Protein AF-A0A060BRZ3-F1 (afdb_monomer_lite)

Radius of gyration: 14.27 Å; chains: 1; bounding box: 32×28×35 Å

Sequence (85 aa):
MEKDGFRWWKDRVRNASNIYDVLRIDHFRGMADYWAIPFPSKDATPGHWEIGPGTKLVDAIKEAAKDMQIVAEDLGALDDSVYRL

Structure (mmCIF, N/CA/C/O backbone):
data_AF-A0A060BRZ3-F1
#
_entry.id   AF-A0A060BRZ3-F1
#
loop_
_atom_site.group_PDB
_atom_site.id
_atom_site.type_symbol
_atom_site.label_atom_id
_atom_site.label_alt_id
_atom_site.label_comp_id
_atom_site.label_asym_id
_atom_site.label_entity_id
_atom_site.label_seq_id
_atom_site.pdbx_PDB_ins_code
_atom_site.Cartn_x
_atom_site.Cartn_y
_atom_site.Cartn_z
_atom_site.occupancy
_atom_site.B_iso_or_equiv
_atom_site.auth_seq_id
_atom_site.auth_comp_id
_atom_site.auth_asym_id
_atom_site.auth_atom_id
_atom_site.pdbx_PDB_model_num
ATOM 1 N N . MET A 1 1 ? 11.241 1.068 5.756 1.00 93.88 1 MET A N 1
ATOM 2 C CA . MET A 1 1 ? 9.931 1.247 6.411 1.00 93.88 1 MET A CA 1
ATOM 3 C C . MET A 1 1 ? 9.635 0.141 7.416 1.00 93.88 1 MET A C 1
ATOM 5 O O . MET A 1 1 ? 9.114 0.438 8.475 1.00 93.88 1 MET A O 1
ATOM 9 N N . GLU A 1 2 ? 9.978 -1.126 7.158 1.00 96.62 2 GLU A N 1
ATOM 10 C CA . GLU A 1 2 ? 9.737 -2.169 8.175 1.00 96.62 2 GLU A CA 1
ATOM 11 C C . GLU A 1 2 ? 10.528 -1.924 9.478 1.00 96.62 2 GLU A C 1
ATOM 13 O O . GLU A 1 2 ? 9.971 -2.021 10.566 1.00 96.62 2 GLU A O 1
ATOM 18 N N . LYS A 1 3 ? 11.800 -1.505 9.375 1.00 97.75 3 LYS A N 1
ATOM 19 C CA . LYS A 1 3 ? 12.677 -1.227 10.533 1.00 97.75 3 LYS A CA 1
ATOM 20 C C . LYS A 1 3 ? 12.123 -0.185 11.510 1.00 97.75 3 LYS A C 1
ATOM 22 O O . LYS A 1 3 ? 12.468 -0.222 12.684 1.00 97.75 3 LYS A O 1
ATOM 27 N N . ASP A 1 4 ? 11.309 0.751 11.029 1.00 97.94 4 ASP A N 1
ATOM 28 C CA . ASP A 1 4 ? 10.662 1.777 11.845 1.00 97.94 4 ASP A CA 1
ATOM 29 C C . ASP A 1 4 ? 9.150 1.549 11.988 1.00 97.94 4 ASP A C 1
ATOM 31 O O . ASP A 1 4 ? 8.394 2.488 12.238 1.00 97.94 4 ASP A O 1
ATOM 35 N N . GLY A 1 5 ? 8.707 0.295 11.829 1.00 97.75 5 GLY A N 1
ATOM 36 C CA . GLY A 1 5 ? 7.330 -0.129 12.077 1.00 97.75 5 GLY A CA 1
ATOM 37 C C . GLY A 1 5 ? 6.314 0.518 11.141 1.00 97.75 5 GLY A C 1
ATOM 38 O O . GLY A 1 5 ? 5.188 0.782 11.553 1.00 97.75 5 GLY A O 1
ATOM 39 N N . PHE A 1 6 ? 6.719 0.830 9.907 1.00 98.56 6 PHE A N 1
ATOM 40 C CA . PHE A 1 6 ? 5.903 1.501 8.893 1.00 98.56 6 PHE A CA 1
ATOM 41 C C . PHE A 1 6 ? 5.324 2.850 9.354 1.00 98.56 6 PHE A C 1
ATOM 43 O O . PHE A 1 6 ? 4.246 3.236 8.905 1.00 98.56 6 PHE A O 1
ATOM 50 N N . ARG A 1 7 ? 6.039 3.591 10.218 1.00 98.44 7 ARG A N 1
ATOM 51 C CA . ARG A 1 7 ? 5.581 4.865 10.815 1.00 98.44 7 ARG A CA 1
ATOM 52 C C . ARG A 1 7 ? 4.912 5.803 9.807 1.00 98.44 7 ARG A C 1
ATOM 54 O O . ARG A 1 7 ? 3.794 6.243 10.037 1.00 98.44 7 ARG A O 1
ATOM 61 N N . TRP A 1 8 ? 5.554 6.032 8.661 1.00 98.56 8 TRP A N 1
ATOM 62 C CA . TRP A 1 8 ? 5.018 6.908 7.614 1.00 98.56 8 TRP A CA 1
ATOM 63 C C . TRP A 1 8 ? 3.632 6.471 7.108 1.00 98.56 8 TRP A C 1
ATOM 65 O O . TRP A 1 8 ? 2.739 7.300 6.952 1.00 98.56 8 TRP A O 1
ATOM 75 N N . TRP A 1 9 ? 3.428 5.169 6.891 1.00 98.38 9 TRP A N 1
ATOM 76 C CA . TRP A 1 9 ? 2.139 4.636 6.446 1.00 98.38 9 TRP A CA 1
ATOM 77 C C . TRP A 1 9 ? 1.073 4.752 7.530 1.00 98.38 9 TRP A C 1
ATOM 79 O O . TRP A 1 9 ? -0.044 5.171 7.233 1.00 98.38 9 TRP A O 1
ATOM 89 N N . LYS A 1 10 ? 1.426 4.452 8.786 1.00 98.06 10 LYS A N 1
ATOM 90 C CA . LYS A 1 10 ? 0.506 4.615 9.918 1.00 98.06 10 LYS A CA 1
ATOM 91 C C . LYS A 1 10 ? 0.038 6.063 10.048 1.00 98.06 10 LYS A C 1
ATOM 93 O O . LYS A 1 10 ? -1.153 6.310 10.209 1.00 98.06 10 LYS A O 1
ATOM 98 N N . ASP A 1 11 ? 0.952 7.020 9.928 1.00 98.19 11 ASP A N 1
ATOM 99 C CA . ASP A 1 11 ? 0.626 8.443 10.045 1.00 98.19 11 ASP A CA 1
ATOM 100 C C . ASP A 1 11 ? -0.229 8.932 8.868 1.00 98.19 11 ASP A C 1
ATOM 102 O O . ASP A 1 11 ? -1.192 9.673 9.068 1.00 98.19 11 ASP A O 1
ATOM 106 N N . ARG A 1 12 ? 0.040 8.445 7.648 1.00 97.94 12 ARG A N 1
ATOM 107 C CA . ARG A 1 12 ? -0.794 8.728 6.471 1.00 97.94 12 ARG A CA 1
ATOM 108 C C . ARG A 1 12 ? -2.234 8.244 6.656 1.00 97.94 12 ARG A C 1
ATOM 110 O O . ARG A 1 12 ? -3.166 8.984 6.347 1.00 97.94 12 ARG A O 1
ATOM 117 N N . VAL A 1 13 ? -2.414 7.027 7.167 1.00 97.75 13 VAL A N 1
ATOM 118 C CA . VAL A 1 13 ? -3.736 6.424 7.400 1.00 97.75 13 VAL A CA 1
ATOM 119 C C . VAL A 1 13 ? -4.484 7.150 8.518 1.00 97.75 13 VAL A C 1
ATOM 121 O O . VAL A 1 13 ? -5.644 7.500 8.328 1.00 97.75 13 VAL A O 1
ATOM 124 N N . ARG A 1 14 ? -3.814 7.470 9.633 1.00 96.50 14 ARG A N 1
ATOM 125 C CA . ARG A 1 14 ? -4.400 8.265 10.732 1.00 96.50 14 ARG A CA 1
ATOM 126 C C . ARG A 1 14 ? -4.854 9.646 10.278 1.00 96.50 14 ARG A C 1
ATOM 128 O O . ARG A 1 14 ? -5.854 10.164 10.758 1.00 96.50 14 ARG A O 1
ATOM 135 N N . ASN A 1 15 ? -4.110 10.267 9.367 1.00 96.44 15 ASN A N 1
ATOM 136 C CA . ASN A 1 15 ? -4.532 11.544 8.813 1.00 96.44 15 ASN A CA 1
ATOM 137 C C . ASN A 1 15 ? -5.763 11.384 7.909 1.00 96.44 15 ASN A C 1
ATOM 139 O O . ASN A 1 15 ? -6.670 12.207 7.972 1.00 96.44 15 ASN A O 1
ATOM 143 N N . ALA A 1 16 ? -5.821 10.319 7.102 1.00 96.62 16 ALA A N 1
ATOM 144 C CA . ALA A 1 16 ? -6.984 10.023 6.267 1.00 96.62 16 ALA A CA 1
ATOM 145 C C . ALA A 1 16 ? -8.248 9.751 7.105 1.00 96.62 16 ALA A C 1
ATOM 147 O O . ALA A 1 16 ? -9.309 10.269 6.765 1.00 96.62 16 ALA A O 1
ATOM 148 N N . SER A 1 17 ? -8.127 9.045 8.236 1.00 94.31 17 SER A N 1
ATOM 149 C CA . SER A 1 17 ? -9.260 8.759 9.131 1.00 94.31 17 SER A CA 1
ATOM 150 C C . SER A 1 17 ? -9.853 9.993 9.814 1.00 94.31 17 SER A C 1
ATOM 152 O O . SER A 1 17 ? -10.935 9.912 10.378 1.00 94.31 17 SER A O 1
ATOM 154 N N . ASN A 1 18 ? -9.173 11.144 9.775 1.00 93.44 18 ASN A N 1
ATOM 155 C CA . ASN A 1 18 ? -9.734 12.406 10.271 1.00 93.44 18 ASN A CA 1
ATOM 156 C C . ASN A 1 18 ? -10.650 13.098 9.245 1.00 93.44 18 ASN A C 1
ATOM 158 O O . ASN A 1 18 ? -11.266 14.110 9.571 1.00 93.44 18 ASN A O 1
ATOM 162 N N . ILE A 1 19 ? -10.676 12.615 7.999 1.00 95.06 19 ILE A N 1
ATOM 163 C CA . ILE A 1 19 ? -11.340 13.275 6.864 1.00 95.06 19 ILE A CA 1
ATOM 164 C C . ILE A 1 19 ? -12.370 12.344 6.213 1.00 95.06 19 ILE A C 1
ATOM 166 O O . ILE A 1 19 ? -13.377 12.822 5.694 1.00 95.06 19 ILE A O 1
ATOM 170 N N . TYR A 1 20 ? -12.127 11.032 6.233 1.00 95.88 20 TYR A N 1
ATOM 171 C CA . TYR A 1 20 ? -12.927 10.044 5.515 1.00 95.88 20 TYR A CA 1
ATOM 172 C C . TYR A 1 20 ? -13.370 8.900 6.429 1.00 95.88 20 TYR A C 1
ATOM 174 O O . TYR A 1 20 ? -12.584 8.406 7.234 1.00 95.88 20 TYR A O 1
ATOM 182 N N . ASP A 1 21 ? -14.597 8.422 6.223 1.00 94.75 21 ASP A N 1
ATOM 183 C CA . ASP A 1 21 ? -15.122 7.213 6.878 1.00 94.75 21 ASP A CA 1
ATOM 184 C C . ASP A 1 21 ? -14.589 5.921 6.234 1.00 94.75 21 ASP A C 1
ATOM 186 O O . ASP A 1 21 ? -14.503 4.866 6.869 1.00 94.75 21 ASP A O 1
ATOM 190 N N . VAL A 1 22 ? -14.228 6.005 4.949 1.00 97.06 22 VAL A N 1
ATOM 191 C CA . VAL A 1 22 ? -13.757 4.883 4.136 1.00 97.06 22 VAL A CA 1
ATOM 192 C C . VAL A 1 22 ? -12.518 5.299 3.351 1.00 97.06 22 VAL A C 1
ATOM 194 O O . VAL A 1 22 ? -12.517 6.317 2.657 1.00 97.06 22 VAL A O 1
ATOM 197 N N . LEU A 1 23 ? -11.474 4.475 3.408 1.00 96.88 23 LEU A N 1
ATOM 198 C CA . LEU A 1 23 ? -10.243 4.640 2.648 1.00 96.88 23 LEU A CA 1
ATOM 199 C C . LEU A 1 23 ? -10.135 3.561 1.570 1.00 96.88 23 LEU A C 1
ATOM 201 O O . LEU A 1 23 ? -9.812 2.408 1.853 1.00 96.88 23 LEU A O 1
ATOM 205 N N . ARG A 1 24 ? -10.330 3.950 0.308 1.00 98.00 24 ARG A N 1
ATOM 206 C CA . ARG A 1 24 ? -9.898 3.127 -0.827 1.00 98.00 24 ARG A CA 1
ATOM 207 C C . ARG A 1 24 ? -8.401 3.318 -1.049 1.00 98.00 24 ARG A C 1
ATOM 209 O O . ARG A 1 24 ? -7.953 4.448 -1.242 1.00 98.00 24 ARG A O 1
ATOM 216 N N . ILE A 1 25 ? -7.638 2.229 -1.051 1.00 97.81 25 ILE A N 1
ATOM 217 C CA . ILE A 1 25 ? -6.210 2.258 -1.379 1.00 97.81 25 ILE A CA 1
ATOM 218 C C . ILE A 1 25 ? -6.049 1.885 -2.845 1.00 97.81 25 ILE A C 1
ATOM 220 O O . ILE A 1 25 ? -6.293 0.745 -3.229 1.00 97.81 25 ILE A O 1
ATOM 224 N N . ASP A 1 26 ? -5.657 2.877 -3.636 1.00 98.12 26 ASP A N 1
ATOM 225 C CA . ASP A 1 26 ? -5.350 2.725 -5.054 1.00 98.12 26 ASP A CA 1
ATOM 226 C C . ASP A 1 26 ? -4.149 1.797 -5.274 1.00 98.12 26 ASP A C 1
ATOM 228 O O . ASP A 1 26 ? -3.185 1.835 -4.502 1.00 98.12 26 ASP A O 1
ATOM 232 N N . HIS A 1 27 ? -4.222 0.979 -6.323 1.00 97.19 27 HIS A N 1
ATOM 233 C CA . HIS A 1 27 ? -3.197 0.021 -6.711 1.00 97.19 27 HIS A CA 1
ATOM 234 C C . HIS A 1 27 ? -2.749 -0.885 -5.554 1.00 97.19 27 HIS A C 1
ATOM 236 O O . HIS A 1 27 ? -1.553 -1.071 -5.3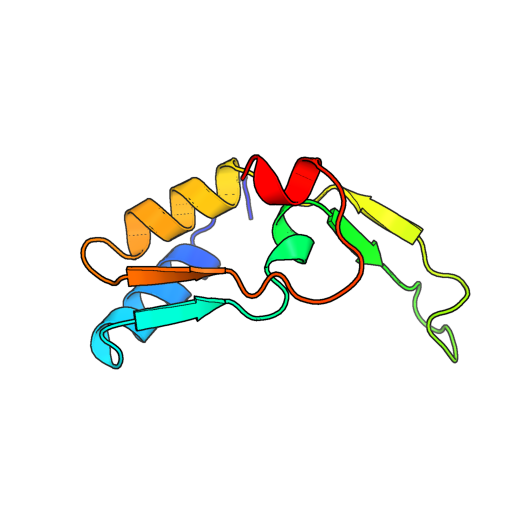01 1.00 97.19 27 HIS A O 1
ATOM 242 N N . PHE A 1 28 ? -3.724 -1.459 -4.836 1.00 97.56 28 PHE A N 1
ATOM 243 C CA . PHE A 1 28 ? -3.491 -2.235 -3.611 1.00 97.56 28 PHE A CA 1
ATOM 244 C C . PHE A 1 28 ? -2.502 -3.390 -3.825 1.00 97.56 28 PHE A C 1
ATOM 246 O O . PHE A 1 28 ? -1.702 -3.708 -2.943 1.00 97.56 28 PHE A O 1
ATOM 253 N N . ARG A 1 29 ? -2.486 -3.953 -5.037 1.00 96.38 29 ARG A N 1
ATOM 254 C CA . ARG A 1 29 ? -1.595 -5.042 -5.451 1.00 96.38 29 ARG A CA 1
ATOM 255 C C . ARG A 1 29 ? -0.109 -4.752 -5.232 1.00 96.38 29 ARG A C 1
ATOM 257 O O . ARG A 1 29 ? 0.638 -5.672 -4.923 1.00 96.38 29 ARG A O 1
ATOM 264 N N . GLY A 1 30 ? 0.293 -3.476 -5.257 1.00 96.94 30 GLY A N 1
ATOM 265 C CA . GLY A 1 30 ? 1.658 -3.036 -4.947 1.00 96.94 30 GLY A CA 1
ATOM 266 C C . GLY A 1 30 ? 2.141 -3.403 -3.538 1.0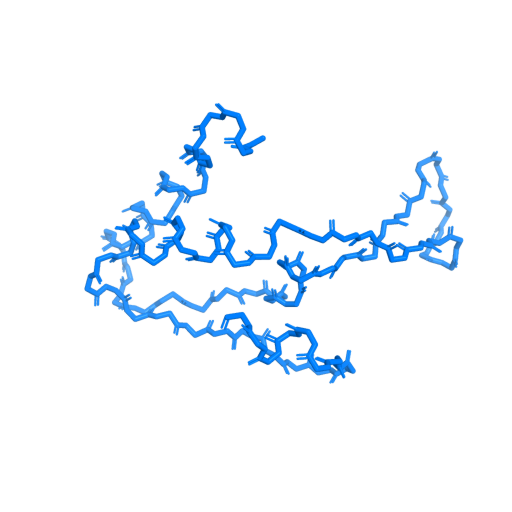0 96.94 30 GLY A C 1
ATOM 267 O O . GLY A 1 30 ? 3.345 -3.395 -3.279 1.00 96.94 30 GLY A O 1
ATOM 268 N N . MET A 1 31 ? 1.228 -3.737 -2.617 1.00 97.00 31 MET A N 1
ATOM 269 C CA . MET A 1 31 ? 1.596 -4.290 -1.315 1.00 97.00 31 MET A CA 1
ATOM 270 C C . MET A 1 31 ? 2.097 -5.732 -1.417 1.00 97.00 31 MET A C 1
ATOM 272 O O . MET A 1 31 ? 2.996 -6.088 -0.660 1.00 97.00 31 MET A O 1
ATOM 276 N N . ALA A 1 32 ? 1.550 -6.538 -2.330 1.00 96.62 32 ALA A N 1
ATOM 277 C CA . ALA A 1 32 ? 2.007 -7.903 -2.590 1.00 96.62 32 ALA A CA 1
ATOM 278 C C . ALA A 1 32 ? 3.309 -7.863 -3.398 1.00 96.62 32 ALA A C 1
ATOM 280 O O . ALA A 1 32 ? 4.324 -8.416 -2.977 1.00 96.62 32 ALA A O 1
ATOM 281 N N . ASP A 1 33 ? 3.292 -7.126 -4.506 1.00 95.69 33 ASP A N 1
ATOM 282 C CA . ASP A 1 33 ? 4.406 -6.953 -5.428 1.00 95.69 33 ASP A CA 1
ATOM 283 C C . ASP A 1 33 ? 4.136 -5.792 -6.400 1.00 95.69 33 ASP A C 1
ATOM 285 O O . ASP A 1 33 ? 2.999 -5.490 -6.770 1.00 95.69 33 ASP A O 1
ATOM 289 N N . TYR A 1 34 ? 5.189 -5.099 -6.819 1.00 96.88 34 TYR A N 1
ATOM 290 C CA . TYR A 1 34 ? 5.092 -3.893 -7.641 1.00 96.88 34 TYR A CA 1
ATOM 291 C C . TYR A 1 34 ? 6.059 -3.950 -8.822 1.00 96.88 34 TYR A C 1
ATOM 293 O O . TYR A 1 34 ? 7.124 -4.557 -8.742 1.00 96.88 34 TYR A O 1
ATOM 301 N N . TRP A 1 35 ? 5.683 -3.316 -9.933 1.00 97.56 35 TRP A N 1
ATOM 302 C CA . TRP A 1 35 ? 6.530 -3.241 -11.121 1.00 97.56 35 TRP A CA 1
ATOM 303 C C . TRP A 1 35 ? 7.558 -2.119 -10.956 1.00 97.56 35 TRP A C 1
ATOM 305 O O . TRP A 1 35 ? 7.207 -0.937 -10.935 1.00 97.56 35 TRP A O 1
ATOM 315 N N . ALA A 1 36 ? 8.830 -2.480 -10.813 1.00 98.25 36 ALA A N 1
ATOM 316 C CA . ALA A 1 36 ? 9.934 -1.547 -10.653 1.00 98.25 36 ALA A CA 1
ATOM 317 C C . ALA A 1 36 ? 10.604 -1.287 -12.004 1.00 98.25 36 ALA A C 1
ATOM 319 O O . ALA A 1 36 ? 11.007 -2.214 -12.697 1.00 98.25 36 ALA A O 1
ATOM 320 N N . ILE A 1 37 ? 10.744 -0.015 -12.377 1.00 98.44 37 ILE A N 1
ATOM 321 C CA . ILE A 1 37 ? 11.362 0.397 -13.641 1.00 98.44 37 ILE A CA 1
ATOM 322 C C . ILE A 1 37 ? 12.695 1.080 -13.320 1.00 98.44 37 ILE A C 1
ATOM 324 O O . ILE A 1 37 ? 12.705 2.044 -12.546 1.00 98.44 37 ILE A O 1
ATOM 328 N N . PRO A 1 38 ? 13.827 0.639 -13.896 1.00 98.06 38 PRO A N 1
ATOM 329 C CA . PRO A 1 38 ? 15.111 1.263 -13.617 1.00 98.06 38 PRO A CA 1
ATOM 330 C C . PRO A 1 38 ? 15.171 2.672 -14.210 1.00 98.06 38 PRO A C 1
ATOM 332 O O . PRO A 1 38 ? 14.888 2.885 -15.389 1.00 98.06 38 PRO A O 1
ATOM 335 N N . PHE A 1 39 ? 15.609 3.648 -13.422 1.00 96.69 39 PHE A N 1
ATOM 336 C CA . PHE A 1 39 ? 15.992 4.954 -13.956 1.00 96.69 39 PHE A CA 1
ATOM 337 C C . PHE A 1 39 ? 17.308 4.814 -14.752 1.00 96.69 39 PHE A C 1
ATOM 339 O O . PHE A 1 39 ? 18.220 4.155 -14.249 1.00 96.69 39 PHE A O 1
ATOM 346 N N . PRO A 1 40 ? 17.471 5.412 -15.952 1.00 97.00 40 PRO A N 1
ATOM 347 C CA . PRO A 1 40 ? 16.605 6.391 -16.624 1.00 97.00 40 PRO A CA 1
ATOM 348 C C . PRO A 1 40 ? 15.792 5.818 -17.812 1.00 97.00 40 PRO A C 1
ATOM 350 O O . PRO A 1 40 ? 15.831 6.374 -18.911 1.00 97.00 40 PRO A O 1
ATOM 353 N N . SER A 1 41 ? 15.083 4.696 -17.640 1.00 98.12 41 SER A N 1
ATOM 354 C CA . SER A 1 41 ? 14.308 4.069 -18.729 1.00 98.12 41 SER A CA 1
ATOM 355 C C . SER A 1 41 ? 13.296 5.025 -19.370 1.00 98.12 41 SER A C 1
ATOM 357 O O . SER A 1 41 ? 12.693 5.856 -18.694 1.00 98.12 41 SER A O 1
ATOM 359 N N . LYS A 1 42 ? 13.100 4.896 -20.689 1.00 98.12 42 LYS A N 1
ATOM 360 C CA . LYS A 1 42 ? 12.174 5.748 -21.461 1.00 98.12 42 LYS A CA 1
ATOM 361 C C . LYS A 1 42 ? 10.710 5.322 -21.346 1.00 98.12 42 LYS A C 1
ATOM 363 O O . LYS A 1 42 ? 9.823 6.133 -21.587 1.00 98.12 42 LYS A O 1
ATOM 368 N N . ASP A 1 43 ? 10.476 4.061 -21.014 1.00 98.19 43 ASP A N 1
ATOM 369 C CA . ASP A 1 43 ? 9.160 3.458 -20.846 1.00 98.19 43 ASP A CA 1
ATOM 370 C C . ASP A 1 43 ? 9.221 2.366 -19.763 1.00 98.19 43 ASP A C 1
ATOM 372 O O . ASP A 1 43 ? 10.258 2.164 -19.126 1.00 98.19 43 ASP A O 1
ATOM 376 N N . ALA A 1 44 ? 8.092 1.697 -19.524 1.00 97.81 44 ALA A N 1
ATOM 377 C CA . ALA A 1 44 ? 7.943 0.692 -18.475 1.00 97.81 44 ALA A CA 1
ATOM 378 C C . ALA A 1 44 ? 8.385 -0.725 -18.878 1.00 97.81 44 ALA A C 1
ATOM 380 O O . ALA A 1 44 ? 8.425 -1.605 -18.020 1.00 97.81 44 ALA A O 1
ATOM 381 N N . THR A 1 45 ? 8.717 -0.957 -20.152 1.00 98.12 45 THR A N 1
ATOM 382 C CA . THR A 1 45 ? 9.047 -2.285 -20.692 1.00 98.12 45 THR A CA 1
ATOM 383 C C . THR A 1 45 ? 10.208 -2.977 -19.970 1.00 98.12 45 THR A C 1
ATOM 385 O O . THR A 1 45 ? 10.080 -4.168 -19.700 1.00 98.12 45 THR A O 1
ATOM 388 N N . PRO A 1 46 ? 11.327 -2.302 -19.620 1.00 97.75 46 PRO A N 1
ATOM 389 C CA . PRO A 1 46 ? 12.474 -2.966 -18.999 1.00 97.75 46 PRO A CA 1
ATOM 390 C C . PRO A 1 46 ? 12.323 -3.140 -17.479 1.00 97.75 46 PRO A C 1
ATOM 392 O O . PRO A 1 46 ? 13.328 -3.280 -16.785 1.00 97.75 46 PRO A O 1
ATOM 395 N N . GLY A 1 47 ? 11.102 -3.048 -16.946 1.00 97.88 47 GLY A N 1
ATOM 396 C CA . GLY A 1 47 ? 10.867 -3.256 -15.525 1.00 97.88 47 GLY A CA 1
ATOM 397 C C . GLY A 1 47 ? 10.861 -4.727 -15.121 1.00 97.88 47 GLY A C 1
ATOM 398 O O . GLY A 1 47 ? 10.999 -5.639 -15.941 1.00 97.88 47 GLY A O 1
ATOM 399 N N . HIS A 1 48 ? 10.682 -4.948 -13.827 1.00 97.75 48 HIS A N 1
ATOM 400 C CA . HIS A 1 48 ? 10.555 -6.271 -13.237 1.00 97.75 48 HIS A CA 1
ATOM 401 C C . HIS A 1 48 ? 9.656 -6.221 -12.004 1.00 97.75 48 HIS A C 1
ATOM 403 O O . HIS A 1 48 ? 9.475 -5.171 -11.387 1.00 97.75 48 HIS A O 1
ATOM 409 N N . TRP A 1 49 ? 9.077 -7.365 -11.643 1.00 96.94 49 TRP A N 1
ATOM 410 C CA . TRP A 1 49 ? 8.307 -7.489 -10.410 1.00 96.94 49 TRP A CA 1
ATOM 411 C C . TRP A 1 49 ? 9.241 -7.528 -9.201 1.00 96.94 49 TRP A C 1
ATOM 413 O O . TRP A 1 49 ? 10.184 -8.318 -9.163 1.00 96.94 49 TRP A O 1
ATOM 423 N N . GLU A 1 50 ? 8.949 -6.693 -8.212 1.00 97.69 50 GLU A N 1
ATOM 424 C CA . GLU A 1 50 ? 9.598 -6.671 -6.905 1.00 97.69 50 GLU A CA 1
ATOM 425 C C . GLU A 1 50 ? 8.603 -7.068 -5.824 1.00 97.69 50 GLU A C 1
ATOM 427 O O . GLU A 1 50 ? 7.465 -6.597 -5.813 1.00 97.69 50 GLU A O 1
ATOM 432 N N . ILE A 1 51 ? 9.046 -7.901 -4.882 1.00 96.75 51 ILE A N 1
ATOM 433 C CA . ILE A 1 51 ? 8.200 -8.342 -3.771 1.00 96.75 51 ILE A CA 1
ATOM 434 C C . ILE A 1 51 ? 7.931 -7.150 -2.847 1.00 96.75 51 ILE A C 1
ATOM 436 O O . ILE A 1 51 ? 8.846 -6.469 -2.372 1.00 96.75 51 ILE A O 1
ATOM 440 N N . GLY A 1 52 ? 6.653 -6.900 -2.593 1.00 96.50 52 GLY A N 1
ATOM 441 C CA . GLY A 1 52 ? 6.184 -5.871 -1.685 1.00 96.50 52 GLY A CA 1
ATOM 442 C C . GLY A 1 52 ? 6.296 -6.286 -0.211 1.00 96.50 52 GLY A C 1
ATOM 443 O O . GLY A 1 52 ? 6.681 -7.405 0.131 1.00 96.50 52 GLY A O 1
ATOM 444 N N . PRO A 1 53 ? 5.961 -5.378 0.716 1.00 97.06 53 PRO A N 1
ATOM 445 C CA . PRO A 1 53 ? 6.003 -5.656 2.153 1.00 97.06 53 PRO A CA 1
ATOM 446 C C . PRO A 1 53 ? 4.919 -6.641 2.636 1.00 97.06 53 PRO A C 1
ATOM 448 O O . PRO A 1 53 ? 4.986 -7.113 3.775 1.00 97.06 53 PRO A O 1
ATOM 451 N N . GLY A 1 54 ? 3.924 -6.935 1.798 1.00 96.75 54 GLY A N 1
ATOM 452 C CA . GLY A 1 54 ? 2.849 -7.886 2.041 1.00 96.75 54 GLY A CA 1
ATOM 453 C C . GLY A 1 54 ? 2.027 -7.573 3.289 1.00 96.75 54 GLY A C 1
ATOM 454 O O . GLY A 1 54 ? 1.837 -6.413 3.672 1.00 96.75 54 GLY A O 1
ATOM 455 N N . THR A 1 55 ? 1.581 -8.636 3.960 1.00 96.69 55 THR A N 1
ATOM 456 C CA . THR A 1 55 ? 0.711 -8.579 5.142 1.00 96.69 55 THR A CA 1
ATOM 457 C C . THR A 1 55 ? 1.277 -7.699 6.257 1.00 96.69 55 THR A C 1
ATOM 459 O O . THR A 1 55 ? 0.518 -7.029 6.941 1.00 96.69 55 THR A O 1
ATOM 462 N N . LYS A 1 56 ? 2.608 -7.579 6.394 1.00 97.56 56 LYS A N 1
ATOM 463 C CA . LYS A 1 56 ? 3.221 -6.718 7.423 1.00 97.56 56 LYS A CA 1
ATOM 464 C C . LYS A 1 56 ? 2.814 -5.249 7.284 1.00 97.56 56 LYS A C 1
ATOM 466 O O . LYS A 1 56 ? 2.595 -4.574 8.289 1.00 97.56 56 LYS A O 1
ATOM 471 N N . LEU A 1 57 ? 2.736 -4.740 6.052 1.00 97.75 57 LEU A N 1
ATOM 472 C CA . LEU A 1 57 ? 2.260 -3.378 5.813 1.00 97.75 57 LEU A CA 1
ATOM 473 C C . LEU A 1 57 ? 0.738 -3.297 5.970 1.00 97.75 57 LEU A C 1
ATOM 475 O O . LEU A 1 57 ? 0.247 -2.338 6.561 1.00 97.75 57 LEU A O 1
ATOM 479 N N . VAL A 1 58 ? 0.002 -4.296 5.477 1.00 96.62 58 VAL A N 1
ATOM 480 C CA . VAL A 1 58 ? -1.464 -4.348 5.590 1.0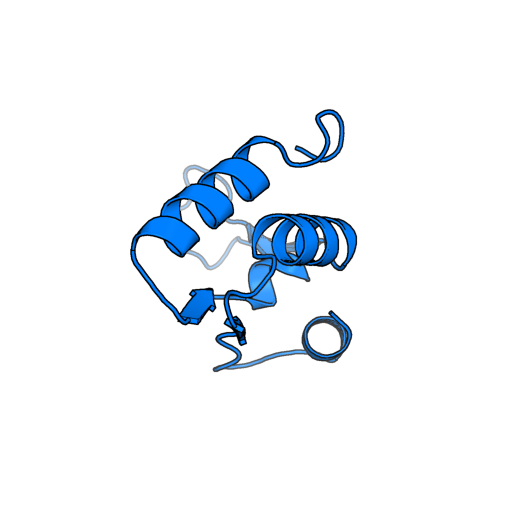0 96.62 58 VAL A CA 1
ATOM 481 C C . VAL A 1 58 ? -1.901 -4.322 7.056 1.00 96.62 58 VAL A C 1
ATOM 483 O O . VAL A 1 58 ? -2.775 -3.538 7.417 1.00 96.62 58 VAL A O 1
ATOM 486 N N . ASP A 1 59 ? -1.246 -5.095 7.919 1.00 96.44 59 ASP A N 1
ATOM 487 C CA . ASP A 1 59 ? -1.505 -5.126 9.358 1.00 96.44 59 ASP A CA 1
ATOM 488 C C . ASP A 1 59 ? -1.213 -3.771 10.008 1.00 96.44 59 ASP A C 1
ATOM 490 O O . ASP A 1 59 ? -2.025 -3.264 10.780 1.00 96.44 59 ASP A O 1
ATOM 494 N N . ALA A 1 60 ? -0.098 -3.129 9.644 1.00 97.31 60 ALA A N 1
ATOM 495 C CA . ALA A 1 60 ? 0.237 -1.796 10.140 1.00 97.31 60 ALA A CA 1
ATOM 496 C C . ALA A 1 60 ? -0.795 -0.736 9.712 1.00 97.31 60 ALA A C 1
ATOM 498 O O . ALA A 1 60 ? -1.096 0.181 10.479 1.00 97.31 60 ALA A O 1
ATOM 499 N N . ILE A 1 61 ? -1.339 -0.857 8.499 1.00 96.81 61 ILE A N 1
ATOM 500 C CA . ILE A 1 61 ? -2.405 0.005 7.984 1.00 96.81 61 ILE A CA 1
ATOM 501 C C . ILE A 1 61 ? -3.718 -0.254 8.734 1.00 96.81 61 ILE A C 1
ATOM 503 O O . ILE A 1 61 ? -4.338 0.706 9.188 1.00 96.81 61 ILE A O 1
ATOM 507 N N . LYS A 1 62 ? -4.119 -1.519 8.922 1.00 94.44 62 LYS A N 1
ATOM 508 C CA . LYS A 1 62 ? -5.324 -1.905 9.680 1.00 94.44 62 LYS A CA 1
ATOM 509 C C . LYS A 1 62 ? -5.254 -1.408 11.129 1.00 94.44 62 LYS A C 1
ATOM 511 O O . LYS A 1 62 ? -6.200 -0.797 11.616 1.00 94.44 62 LYS A O 1
ATOM 516 N N . GLU A 1 63 ? -4.105 -1.573 11.789 1.00 94.69 63 GLU A N 1
ATOM 517 C CA . GLU A 1 63 ? -3.842 -1.049 13.139 1.00 94.69 63 GLU A CA 1
ATOM 518 C C . GLU A 1 63 ? -4.030 0.477 13.204 1.00 94.69 63 GLU A C 1
ATOM 520 O O . GLU A 1 63 ? -4.598 1.008 14.160 1.00 94.69 63 GLU A O 1
ATOM 525 N N . ALA A 1 64 ? -3.557 1.199 12.185 1.00 95.81 64 ALA A N 1
ATOM 526 C CA . ALA A 1 64 ? -3.650 2.653 12.125 1.00 95.81 64 ALA A CA 1
ATOM 527 C C . ALA A 1 64 ? -5.050 3.166 11.754 1.00 95.81 64 ALA A C 1
ATOM 529 O O . ALA A 1 64 ? -5.415 4.254 12.196 1.00 95.81 64 ALA A O 1
ATOM 530 N N . ALA A 1 65 ? -5.811 2.404 10.964 1.00 93.31 65 ALA A N 1
ATOM 531 C CA . ALA A 1 65 ? -7.144 2.772 10.492 1.00 93.31 65 ALA A CA 1
ATOM 532 C C . ALA A 1 65 ? -8.221 2.682 11.581 1.00 93.31 65 ALA A C 1
ATOM 534 O O . ALA A 1 65 ? -9.221 3.391 11.487 1.00 93.31 65 ALA A O 1
ATOM 535 N N . LYS A 1 66 ? -8.006 1.864 12.624 1.00 83.06 66 LYS A N 1
ATOM 536 C CA . LYS A 1 66 ? -8.982 1.587 13.693 1.00 83.06 66 LYS A CA 1
ATOM 537 C C . LYS A 1 66 ? -10.369 1.229 13.134 1.00 83.06 66 LYS A C 1
ATOM 539 O O . LYS A 1 66 ? -10.559 0.095 12.714 1.00 83.06 66 LYS A O 1
ATOM 544 N N . ASP A 1 67 ? -11.298 2.188 13.131 1.00 85.62 67 ASP A N 1
ATOM 545 C CA . ASP A 1 67 ? -12.705 2.017 12.746 1.00 85.62 67 ASP A CA 1
ATOM 546 C C . ASP A 1 67 ? -12.982 2.409 11.283 1.00 85.62 67 ASP A C 1
ATOM 548 O O . ASP A 1 67 ? -14.063 2.139 10.759 1.00 85.62 67 ASP A O 1
ATOM 552 N N . MET A 1 68 ? -12.016 3.042 10.608 1.00 94.50 68 MET A N 1
ATOM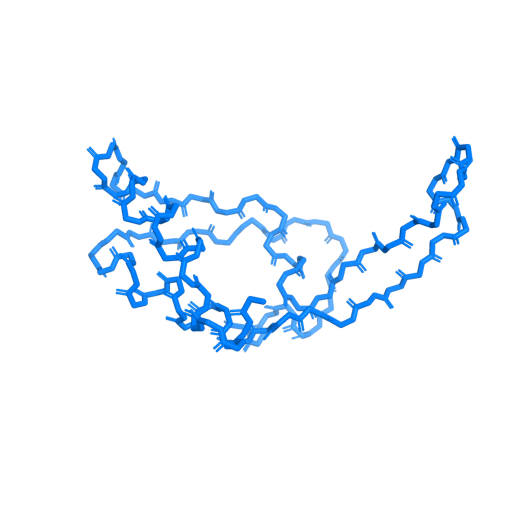 553 C CA . MET A 1 68 ? -12.139 3.427 9.204 1.00 94.50 68 MET A CA 1
ATOM 554 C C . MET A 1 68 ? -12.145 2.177 8.320 1.00 94.50 68 MET A C 1
ATOM 556 O O . MET A 1 68 ? -11.227 1.354 8.377 1.00 94.50 68 MET A O 1
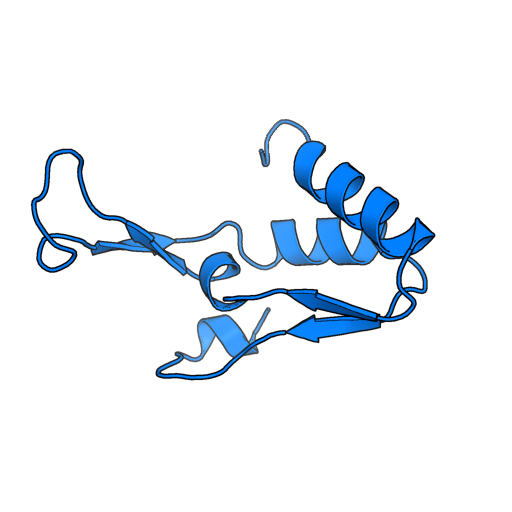ATOM 560 N N . GLN A 1 69 ? -13.158 2.046 7.464 1.00 94.50 69 GLN A N 1
ATOM 561 C CA . GLN A 1 69 ? -13.227 0.923 6.533 1.00 94.50 69 GLN A CA 1
ATOM 562 C C . GLN A 1 69 ? -12.169 1.074 5.441 1.00 94.50 69 GLN A C 1
ATOM 564 O O . GLN A 1 69 ? -11.935 2.171 4.935 1.00 94.50 69 GLN A O 1
ATOM 569 N N . ILE A 1 70 ? -11.547 -0.035 5.044 1.00 95.81 70 ILE A N 1
ATOM 570 C CA . ILE A 1 70 ? -10.565 -0.054 3.959 1.00 95.81 70 ILE A CA 1
ATOM 571 C C . ILE A 1 70 ? -11.138 -0.824 2.780 1.00 95.81 70 ILE A C 1
ATOM 573 O O . ILE A 1 70 ? -11.646 -1.931 2.943 1.00 95.81 70 ILE A O 1
ATOM 577 N N . VAL A 1 71 ? -11.009 -0.244 1.590 1.00 97.06 71 VAL A N 1
ATOM 578 C CA . VAL A 1 71 ? -11.341 -0.893 0.322 1.00 97.06 71 VAL A CA 1
ATOM 579 C C . VAL A 1 71 ? -10.052 -1.076 -0.472 1.00 97.06 71 VAL A C 1
ATOM 581 O O . VAL A 1 71 ? -9.360 -0.101 -0.777 1.00 97.06 71 VAL A O 1
ATOM 584 N N . ALA A 1 72 ? -9.716 -2.320 -0.797 1.00 97.06 72 ALA A N 1
ATOM 585 C CA . ALA A 1 72 ? -8.645 -2.614 -1.737 1.00 97.06 72 ALA A CA 1
ATOM 586 C C . ALA A 1 72 ? -9.130 -2.296 -3.155 1.00 97.06 72 ALA A C 1
ATOM 588 O O . ALA A 1 72 ? -10.193 -2.748 -3.568 1.00 97.06 72 ALA A O 1
ATOM 589 N N . GLU A 1 73 ? -8.376 -1.485 -3.890 1.00 97.25 73 GLU A N 1
ATOM 590 C CA . GLU A 1 73 ? -8.527 -1.405 -5.338 1.00 97.25 73 GLU A CA 1
ATOM 591 C C . GLU A 1 73 ? -7.788 -2.590 -5.963 1.00 97.25 73 GLU A C 1
ATOM 593 O O . GLU A 1 73 ? -6.559 -2.657 -5.896 1.00 97.25 73 GLU A O 1
ATOM 598 N N . ASP A 1 74 ? -8.548 -3.532 -6.510 1.00 95.00 74 ASP A N 1
ATOM 599 C CA . ASP A 1 74 ? -8.081 -4.824 -7.007 1.00 95.00 74 ASP A CA 1
ATOM 600 C C . ASP A 1 74 ? -8.497 -5.072 -8.472 1.00 95.00 74 ASP A C 1
ATOM 602 O O . ASP A 1 74 ? -8.796 -6.194 -8.881 1.00 95.00 74 ASP A O 1
ATOM 606 N N . LEU A 1 75 ? -8.510 -4.023 -9.301 1.00 93.81 75 LEU A N 1
ATOM 607 C CA . LEU A 1 75 ? -8.773 -4.163 -10.731 1.00 93.81 75 LEU A CA 1
ATOM 608 C C . LEU A 1 75 ? -7.510 -4.595 -11.497 1.00 93.81 75 LEU A C 1
ATOM 610 O O . LEU A 1 75 ? -6.371 -4.406 -11.067 1.00 93.81 75 LEU A O 1
ATOM 614 N N . GLY A 1 76 ? -7.716 -5.124 -12.706 1.00 92.50 76 GLY A N 1
ATOM 615 C CA . GLY A 1 76 ? -6.641 -5.504 -13.624 1.00 92.50 76 GLY A CA 1
ATOM 616 C C . GLY A 1 76 ? -6.222 -6.970 -13.510 1.00 92.50 76 GLY A C 1
ATOM 617 O O . GLY A 1 76 ? -6.991 -7.825 -13.077 1.00 92.50 76 GLY A O 1
ATOM 618 N N . ALA A 1 77 ? -5.011 -7.275 -13.979 1.00 87.50 77 ALA A N 1
ATOM 619 C CA . ALA A 1 77 ? -4.450 -8.619 -13.903 1.00 87.50 77 ALA A CA 1
ATOM 620 C C . ALA A 1 77 ? -3.763 -8.809 -12.547 1.00 87.50 77 ALA A C 1
ATOM 622 O O . ALA A 1 77 ? -2.719 -8.211 -12.287 1.00 87.50 77 ALA A O 1
ATOM 623 N N . LEU A 1 78 ? -4.368 -9.636 -11.698 1.00 91.38 78 LEU A N 1
ATOM 624 C CA . LEU A 1 78 ? -3.874 -9.959 -10.365 1.00 91.38 78 LEU A CA 1
ATOM 625 C C . LEU A 1 78 ? -3.502 -11.435 -10.267 1.00 91.38 78 LEU A C 1
ATOM 627 O O . LEU A 1 78 ? -4.031 -12.271 -11.001 1.00 91.38 78 LEU A O 1
ATOM 631 N N . ASP A 1 79 ? -2.627 -11.747 -9.320 1.00 89.44 79 ASP A N 1
ATOM 632 C CA . ASP A 1 79 ? -2.312 -13.113 -8.921 1.00 89.44 79 ASP A CA 1
ATOM 633 C C . ASP A 1 79 ? -2.833 -13.419 -7.504 1.00 89.44 79 ASP A C 1
ATOM 635 O O . ASP A 1 79 ? -3.263 -12.536 -6.756 1.00 89.44 79 ASP A O 1
ATOM 639 N N . ASP A 1 80 ? -2.785 -14.699 -7.133 1.00 92.69 80 ASP A N 1
ATOM 640 C CA . ASP A 1 80 ? -3.238 -15.214 -5.837 1.00 92.69 80 ASP A CA 1
ATOM 641 C C . ASP A 1 80 ? -2.606 -14.523 -4.624 1.00 92.69 80 ASP A C 1
ATOM 643 O O . ASP A 1 80 ? -3.187 -14.562 -3.539 1.00 92.69 80 ASP A O 1
ATOM 647 N N . SER A 1 81 ? -1.409 -13.944 -4.758 1.00 90.31 81 SER A N 1
ATOM 648 C CA . SER A 1 81 ? -0.734 -13.307 -3.627 1.00 90.31 81 SER A CA 1
ATOM 649 C C . SER A 1 81 ? -1.485 -12.064 -3.158 1.00 90.31 81 SER A C 1
ATOM 651 O O . SER A 1 81 ? -1.545 -11.819 -1.956 1.00 90.31 81 SER A O 1
ATOM 653 N N . VAL A 1 82 ? -2.141 -11.351 -4.080 1.00 92.56 82 VAL A N 1
ATOM 654 C CA . VAL A 1 82 ? -2.922 -10.143 -3.791 1.00 92.56 82 VAL A CA 1
ATOM 655 C C . VAL A 1 82 ? -4.157 -10.481 -2.956 1.00 92.56 82 VAL A C 1
ATOM 657 O O . VAL A 1 82 ? -4.442 -9.796 -1.978 1.00 92.56 82 VAL A O 1
ATOM 660 N N . TYR A 1 83 ? -4.852 -11.576 -3.279 1.00 91.50 83 TYR A N 1
ATOM 661 C CA . TYR A 1 83 ? -6.060 -12.007 -2.561 1.00 91.50 83 TYR A CA 1
ATOM 662 C C . TYR A 1 83 ? -5.784 -12.594 -1.169 1.00 91.50 83 TYR A C 1
ATOM 664 O O . TYR A 1 83 ? -6.714 -12.784 -0.388 1.00 91.50 83 TYR A O 1
ATOM 672 N N . ARG A 1 84 ? -4.524 -12.914 -0.850 1.00 92.00 84 ARG A N 1
ATOM 673 C CA . ARG A 1 84 ? -4.115 -13.463 0.456 1.00 92.00 84 ARG A CA 1
ATOM 674 C C . ARG A 1 84 ? -3.710 -12.387 1.474 1.00 92.00 84 ARG A C 1
ATOM 676 O O . ARG A 1 84 ? -3.341 -12.750 2.592 1.00 92.00 84 ARG A O 1
ATOM 683 N N . LEU A 1 85 ? -3.727 -11.109 1.087 1.00 88.81 85 LEU A N 1
ATOM 684 C CA . LEU A 1 85 ? -3.344 -9.960 1.919 1.00 88.81 85 LEU A CA 1
ATOM 685 C C . LEU A 1 85 ? -4.407 -9.536 2.946 1.00 88.81 85 LEU A C 1
ATOM 687 O O . LEU A 1 85 ? -5.619 -9.679 2.686 1.00 88.81 85 LEU A O 1
#

InterPro domains:
  IPR003385 Glycoside hydrolase, family 77 [PF02446] (1-84)
  IPR003385 Glycoside hydrolase, family 77 [PTHR32438] (1-83)
  IPR017853 Glycoside hydrolase superfamily [SSF51445] (1-84)

Se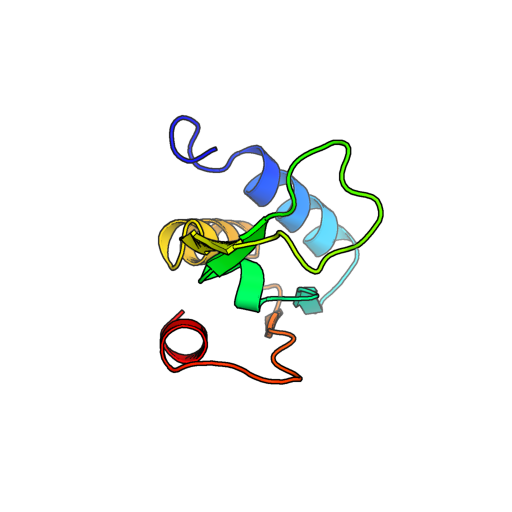condary structure (DSSP, 8-state):
-GGGTTHHHHHHHHHHTTT-SEEEETTGGGGTEEEE--TT-SSSTT-EEEE--THHHHHHHHHHHTTSEEEE---SS--HHHHT-

pLDDT: mean 95.84, std 2.96, range [83.06, 98.56]

Foldseek 3Di:
DVVVQPVVLLVVLLVVLVPDLEAEDPPLLVQQWDWDDDPPDPDSVPTDIDGHVAVSSVVSSCVSNPRRHYHYPDDDDDDPSSVVD

Organism: NCBI:txid83427